Protein AF-A0A5J4KND4-F1 (afdb_monomer_lite)

Foldseek 3Di:
DDDDPDPPDDLPPPDDPLCVPVPDDPVRVVVLVVQLVVLVVVVADWDQADPLCNVLVPDSLLVSLLSQLLSVLVVVQWDADPVRDTDRDPDQDPLVNLQVLLCCLQVVPDPVVPVSRDNSSSNSNNRNNLRNNCVPPVPSSVVSSVSNCVSCNVVPPPPPPDPPPPPPPPDPPPDDDD

Radius of gyration: 23.09 Å; chains: 1; bounding box: 71×52×77 Å

Sequence (178 aa):
MSGHEIEPFYLYDDAPPLWYEMGLTPDVKESFLIGMHVIKAQKLSYMTLPKNITHIADDPLYQVGLLAGRLCYRDYLHSLDAHHNILRSPEPLPLQEVLDVVDVFIRIPDRYLAVLIPLTFRIGAVVGFLSGLKVSQSREAYAGLAVMAGLVTPLLVPFVDRQEHSAVPAGRLQVGRK

Organism: NCBI:txid2607529

pLDDT: mean 75.49, std 20.41, range [33.12, 97.69]

Secondary structure (DSSP, 8-state):
----------SSTT---GGGGS---HHHHHHHHHHHHHHHHTT---PPPPGGGGGGGGSHHHHHHHHHHHHHHHHHTEEE-TT--EEE--PPPPHHHHHHHHHHHHH-S-HHHHHHS-HHHHHHHHHHHHHHHTTT-HHHHHHHHHHHHHHHHHHHS---SSSSS-------------

Structure (mmCIF, N/CA/C/O backbone):
data_AF-A0A5J4KND4-F1
#
_entry.id   AF-A0A5J4KND4-F1
#
loop_
_atom_site.group_PDB
_atom_site.id
_atom_site.type_symbol
_atom_site.label_atom_id
_atom_site.label_alt_id
_atom_site.label_comp_id
_atom_site.label_asym_id
_atom_site.label_entity_id
_atom_site.label_seq_id
_atom_site.pdbx_PDB_ins_code
_atom_site.Cartn_x
_atom_site.Cartn_y
_atom_site.Cartn_z
_atom_site.occupancy
_atom_site.B_iso_or_equiv
_atom_site.auth_seq_id
_atom_site.auth_comp_id
_atom_site.auth_asym_id
_atom_site.auth_atom_id
_atom_site.pdbx_PDB_model_num
ATOM 1 N N . MET A 1 1 ? 16.694 -32.847 -12.953 1.00 36.25 1 MET A N 1
ATOM 2 C CA . MET A 1 1 ? 15.548 -31.940 -12.751 1.00 36.25 1 MET A CA 1
ATOM 3 C C . MET A 1 1 ? 15.030 -32.218 -11.353 1.00 36.25 1 MET A C 1
ATOM 5 O O . MET A 1 1 ? 14.356 -33.219 -11.161 1.00 36.25 1 MET A O 1
ATOM 9 N N . SER A 1 2 ? 15.494 -31.463 -10.357 1.00 34.66 2 SER A N 1
ATOM 10 C CA . SER A 1 2 ? 15.068 -31.636 -8.967 1.00 34.66 2 SER A CA 1
ATOM 11 C C . SER A 1 2 ? 13.726 -30.936 -8.786 1.00 34.66 2 SER A C 1
ATOM 13 O O . SER A 1 2 ? 13.643 -29.719 -8.940 1.00 34.66 2 SER A O 1
ATOM 15 N N . GLY A 1 3 ? 12.683 -31.721 -8.517 1.00 35.75 3 GLY A N 1
ATOM 16 C CA . GLY A 1 3 ? 11.388 -31.210 -8.093 1.00 35.75 3 GLY A CA 1
ATOM 17 C C . GLY A 1 3 ? 11.547 -30.552 -6.732 1.00 35.75 3 GLY A C 1
ATOM 18 O O . GLY A 1 3 ? 11.748 -31.235 -5.733 1.00 35.75 3 GLY A O 1
ATOM 19 N N . HIS A 1 4 ? 11.517 -29.225 -6.710 1.00 34.03 4 HIS A N 1
ATOM 20 C CA . HIS A 1 4 ? 11.227 -28.500 -5.488 1.00 34.03 4 HIS A CA 1
ATOM 21 C C . HIS A 1 4 ? 9.712 -28.546 -5.317 1.00 34.03 4 HIS A C 1
ATOM 23 O O . HIS A 1 4 ? 8.991 -27.826 -6.002 1.00 34.03 4 HIS A O 1
ATOM 29 N N . GLU A 1 5 ? 9.240 -29.443 -4.454 1.00 33.12 5 GLU A N 1
ATOM 30 C CA . GLU A 1 5 ? 7.907 -29.318 -3.874 1.00 33.12 5 GLU A CA 1
ATOM 31 C C . GLU A 1 5 ? 7.861 -27.980 -3.136 1.00 33.12 5 GLU A C 1
ATOM 33 O O . GLU A 1 5 ? 8.579 -27.754 -2.160 1.00 33.12 5 GLU A O 1
ATOM 38 N N . ILE A 1 6 ? 7.076 -27.053 -3.674 1.00 38.34 6 ILE A N 1
ATOM 39 C CA . ILE A 1 6 ? 6.748 -25.801 -3.009 1.00 38.34 6 ILE A CA 1
ATOM 40 C C . ILE A 1 6 ? 5.687 -26.166 -1.976 1.00 38.34 6 ILE A C 1
ATOM 42 O O . ILE A 1 6 ? 4.555 -26.490 -2.338 1.00 38.34 6 ILE A O 1
ATOM 46 N N . GLU A 1 7 ? 6.062 -26.176 -0.695 1.00 35.00 7 GLU A N 1
ATOM 47 C CA . GLU A 1 7 ? 5.088 -26.378 0.375 1.00 35.00 7 GLU A CA 1
ATOM 48 C C . GLU A 1 7 ? 3.989 -25.304 0.282 1.00 35.00 7 GLU A C 1
ATOM 50 O O . GLU A 1 7 ? 4.299 -24.118 0.105 1.00 35.00 7 GLU A O 1
ATOM 55 N N . PRO A 1 8 ? 2.702 -25.685 0.386 1.00 38.59 8 PRO A N 1
ATOM 56 C CA . PRO A 1 8 ? 1.607 -24.731 0.356 1.00 38.59 8 PRO A CA 1
ATOM 57 C C . PRO A 1 8 ? 1.758 -23.741 1.513 1.00 38.59 8 PRO A C 1
ATOM 59 O O . PRO A 1 8 ? 1.696 -24.096 2.688 1.00 38.59 8 PRO A O 1
ATOM 62 N N . PHE A 1 9 ? 1.977 -22.476 1.159 1.00 40.53 9 PHE A N 1
ATOM 63 C CA . PHE A 1 9 ? 2.158 -21.400 2.119 1.00 40.53 9 PHE A CA 1
ATOM 64 C C . PHE A 1 9 ? 0.808 -20.998 2.706 1.00 40.53 9 PHE A C 1
ATOM 66 O O . PHE A 1 9 ? 0.056 -20.204 2.134 1.00 40.53 9 PHE A O 1
ATOM 73 N N . TYR A 1 10 ? 0.518 -21.540 3.878 1.00 41.69 10 TYR A N 1
ATOM 74 C CA . TYR A 1 10 ? -0.547 -21.058 4.732 1.00 41.69 10 TYR A CA 1
ATOM 75 C C . TYR A 1 10 ? -0.030 -19.821 5.485 1.00 41.69 10 TYR A C 1
ATOM 77 O O . TYR A 1 10 ? 0.815 -19.906 6.368 1.00 41.69 10 TYR A O 1
ATOM 85 N N . LEU A 1 11 ? -0.502 -18.626 5.103 1.00 45.06 11 LEU A N 1
ATOM 86 C CA . LEU A 1 11 ? -0.222 -17.374 5.838 1.00 45.06 11 LEU A CA 1
ATOM 87 C C . LEU A 1 11 ? -0.822 -17.374 7.256 1.00 45.06 11 LEU A C 1
ATOM 89 O O . LEU A 1 11 ? -0.449 -16.538 8.076 1.00 45.06 11 LEU A O 1
ATOM 93 N N . TYR A 1 12 ? -1.717 -18.326 7.514 1.00 45.25 12 TYR A N 1
ATOM 94 C CA . TYR A 1 12 ? -2.313 -18.692 8.789 1.00 45.25 12 TYR A CA 1
ATOM 95 C C . TYR A 1 12 ? -2.338 -20.210 8.853 1.00 45.25 12 TYR A C 1
ATOM 97 O O . TYR A 1 12 ? -2.893 -20.795 7.931 1.00 45.25 12 TYR A O 1
ATOM 105 N N . ASP A 1 13 ? -1.841 -20.825 9.923 1.00 43.97 13 ASP A N 1
ATOM 106 C CA . ASP A 1 13 ? -1.766 -22.289 10.060 1.00 43.97 13 ASP A CA 1
ATOM 107 C C . ASP A 1 13 ? -3.099 -23.055 9.891 1.00 43.97 13 ASP A C 1
ATOM 109 O O . ASP A 1 13 ? -3.054 -24.270 9.860 1.00 43.97 13 ASP A O 1
ATOM 113 N N . ASP A 1 14 ? -4.260 -22.412 9.692 1.00 43.16 14 ASP A N 1
ATOM 114 C CA . ASP A 1 14 ? -5.534 -23.112 9.439 1.00 43.16 14 ASP A CA 1
ATOM 115 C C . ASP A 1 14 ? -6.533 -22.378 8.507 1.00 43.16 14 ASP A C 1
ATOM 117 O O . ASP A 1 14 ? -7.722 -22.705 8.490 1.00 43.16 14 ASP A O 1
ATOM 121 N N . ALA A 1 15 ? -6.114 -21.392 7.698 1.00 39.53 15 ALA A N 1
ATOM 122 C CA . ALA A 1 15 ? -7.031 -20.790 6.717 1.00 39.53 15 ALA A CA 1
ATOM 123 C C . ALA A 1 15 ? -6.324 -20.257 5.461 1.00 39.53 15 ALA A C 1
ATOM 125 O O . ALA A 1 15 ? -5.355 -19.496 5.580 1.00 39.53 15 ALA A O 1
ATOM 126 N N . PRO A 1 16 ? -6.816 -20.574 4.243 1.00 46.59 16 PRO A N 1
ATOM 127 C CA . PRO A 1 16 ? -6.386 -19.847 3.061 1.00 46.59 16 PRO A CA 1
ATOM 128 C C . PRO A 1 16 ? -6.753 -18.369 3.264 1.00 46.59 16 PRO A C 1
ATOM 130 O O . PRO A 1 16 ? -7.854 -18.059 3.725 1.00 46.59 16 PRO A O 1
ATOM 133 N N . PRO A 1 17 ? -5.843 -17.431 2.974 1.00 52.62 17 PRO A N 1
ATOM 134 C CA . PRO A 1 17 ? -6.146 -16.023 3.161 1.00 52.62 17 PRO A CA 1
ATOM 135 C C . PRO A 1 17 ? -7.334 -15.621 2.272 1.00 52.62 17 PRO A C 1
ATOM 137 O O . PRO A 1 17 ? -7.453 -16.115 1.159 1.00 52.62 17 PRO A O 1
ATOM 140 N N . LEU A 1 18 ? -8.199 -14.711 2.733 1.00 48.91 18 LEU A N 1
ATOM 141 C CA . LEU A 1 18 ? -9.453 -14.310 2.057 1.00 48.91 18 LEU A CA 1
ATOM 142 C C . LEU A 1 18 ? -9.298 -13.934 0.565 1.00 48.91 18 LEU A C 1
ATOM 144 O O . LEU A 1 18 ? -10.223 -14.105 -0.223 1.00 48.91 18 LEU A O 1
ATOM 148 N N . TRP A 1 19 ? -8.115 -13.481 0.137 1.00 50.72 19 TRP A N 1
ATOM 149 C CA . TRP A 1 19 ? -7.813 -13.191 -1.272 1.00 50.72 19 TRP A CA 1
ATOM 150 C C . TRP A 1 19 ? -7.657 -14.445 -2.156 1.00 50.72 19 TRP A C 1
ATOM 152 O O . TRP A 1 19 ? -7.684 -14.355 -3.383 1.00 50.72 19 TRP A O 1
ATOM 162 N N . TYR A 1 20 ? -7.543 -15.634 -1.561 1.00 48.16 20 TYR A N 1
ATOM 163 C CA . TYR A 1 20 ? -7.513 -16.923 -2.253 1.00 48.16 20 TYR A CA 1
ATOM 164 C C . TYR A 1 20 ? -8.842 -17.226 -2.972 1.00 48.16 20 TYR A C 1
ATOM 166 O O . TYR A 1 20 ? -8.851 -17.966 -3.959 1.00 48.16 20 TYR A O 1
ATOM 174 N N . GLU A 1 21 ? -9.949 -16.615 -2.543 1.00 53.78 21 GLU A N 1
ATOM 175 C CA . GLU A 1 21 ? -11.272 -16.757 -3.168 1.00 53.78 21 GLU A CA 1
ATOM 176 C C . GLU A 1 21 ? -11.546 -15.743 -4.294 1.00 53.78 21 GLU A C 1
ATOM 178 O O . GLU A 1 21 ? -12.589 -15.807 -4.937 1.00 53.78 21 GLU A O 1
ATOM 183 N N . MET A 1 22 ? -10.603 -14.850 -4.622 1.00 54.66 22 MET A N 1
ATOM 184 C CA . MET A 1 22 ? -10.779 -13.807 -5.653 1.00 54.66 22 MET A CA 1
ATOM 185 C C . MET A 1 22 ? -10.793 -14.323 -7.111 1.00 54.66 22 MET A C 1
ATOM 187 O O . MET A 1 22 ? -10.540 -13.562 -8.041 1.00 54.66 22 MET A O 1
ATOM 191 N N . GLY A 1 23 ? -11.049 -15.614 -7.342 1.00 56.28 23 GLY A N 1
ATOM 192 C CA . GLY A 1 23 ? -11.121 -16.190 -8.692 1.00 56.28 23 GLY A CA 1
ATOM 193 C C . GLY A 1 23 ? -9.799 -16.179 -9.473 1.00 56.28 23 GLY A C 1
ATOM 194 O O . GLY A 1 23 ? -9.809 -16.369 -10.686 1.00 56.28 23 GLY A O 1
ATOM 195 N N . LEU A 1 24 ? -8.662 -15.959 -8.803 1.00 64.81 24 LEU A N 1
ATOM 196 C CA . LEU A 1 24 ? -7.342 -16.002 -9.433 1.00 64.81 24 LEU A CA 1
ATOM 197 C C . LEU A 1 24 ? -7.023 -17.422 -9.916 1.00 64.81 24 LEU A C 1
ATOM 199 O O . LEU A 1 24 ? -7.310 -18.403 -9.220 1.00 64.81 24 LEU A O 1
ATOM 203 N N . THR A 1 25 ? -6.384 -17.531 -11.081 1.00 73.81 25 THR A N 1
ATOM 204 C CA . THR A 1 25 ? -5.870 -18.818 -11.561 1.00 73.81 25 THR A CA 1
ATOM 205 C C . THR A 1 25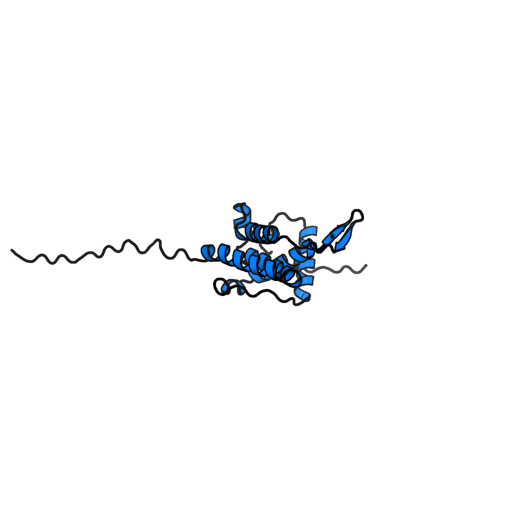 ? -4.782 -19.339 -10.608 1.00 73.81 25 THR A C 1
ATOM 207 O O . THR A 1 25 ? -4.116 -18.533 -9.947 1.00 73.81 25 THR A O 1
ATOM 210 N N . PRO A 1 26 ? -4.582 -20.667 -10.504 1.00 74.12 26 PRO A N 1
ATOM 211 C CA . PRO A 1 26 ? -3.538 -21.247 -9.654 1.00 74.12 26 PRO A CA 1
ATOM 212 C C . PRO A 1 26 ? -2.153 -20.624 -9.881 1.00 74.12 26 PRO A C 1
ATOM 214 O O . PRO A 1 26 ? -1.505 -20.226 -8.917 1.00 74.12 26 PRO A O 1
ATOM 217 N N . ASP A 1 27 ? -1.767 -20.415 -11.140 1.00 70.44 27 ASP A N 1
ATOM 218 C CA . ASP A 1 27 ? -0.462 -19.849 -11.508 1.00 70.44 27 ASP A CA 1
ATOM 219 C C . ASP A 1 27 ? -0.277 -18.404 -11.010 1.00 70.44 27 ASP A C 1
ATOM 221 O O . ASP A 1 27 ? 0.809 -18.005 -10.578 1.00 70.44 27 ASP A O 1
ATOM 225 N N . VAL A 1 28 ? -1.351 -17.603 -11.032 1.00 69.75 28 VAL A N 1
ATOM 226 C CA . VAL A 1 28 ? -1.326 -16.222 -10.525 1.00 69.75 28 VAL A CA 1
ATOM 227 C C . VAL A 1 28 ? -1.228 -16.216 -9.001 1.00 69.75 28 VAL A C 1
ATOM 229 O O . VAL A 1 28 ? -0.491 -15.406 -8.438 1.00 69.75 28 VAL A O 1
ATOM 232 N N . LYS A 1 29 ? -1.912 -17.146 -8.322 1.00 71.19 29 LYS A N 1
ATOM 233 C CA . LYS A 1 29 ? -1.804 -17.309 -6.863 1.00 71.19 29 LYS A CA 1
ATOM 234 C C . LYS A 1 29 ? -0.387 -17.698 -6.452 1.00 71.19 29 LYS A C 1
ATOM 236 O O . LYS A 1 29 ? 0.156 -17.113 -5.517 1.00 71.19 29 LYS A O 1
ATOM 241 N N . GLU A 1 30 ? 0.210 -18.654 -7.154 1.00 73.75 30 GLU A N 1
ATOM 242 C CA . GLU A 1 30 ? 1.570 -19.121 -6.887 1.00 73.75 30 GLU A CA 1
ATOM 243 C C . GLU A 1 30 ? 2.597 -18.003 -7.110 1.00 73.75 30 GLU A C 1
ATOM 245 O O . GLU A 1 30 ? 3.396 -17.707 -6.220 1.00 73.75 30 GLU A O 1
ATOM 250 N N . SER A 1 31 ? 2.512 -17.300 -8.242 1.00 72.75 31 SER A N 1
ATOM 251 C CA . SER A 1 31 ? 3.399 -16.170 -8.552 1.00 72.75 31 SER A CA 1
ATOM 252 C C . SER A 1 31 ? 3.301 -15.056 -7.507 1.00 72.75 31 SER A C 1
ATOM 254 O O . SER A 1 31 ? 4.320 -14.518 -7.062 1.00 72.75 31 SER A O 1
ATOM 256 N N . PHE A 1 32 ? 2.081 -14.743 -7.061 1.00 76.06 32 PHE A N 1
ATOM 257 C CA . PHE A 1 32 ? 1.844 -13.762 -6.006 1.00 76.06 32 PHE A CA 1
ATOM 258 C C . PHE A 1 32 ? 2.474 -14.196 -4.674 1.00 76.06 32 PHE A C 1
ATOM 260 O O . PHE A 1 32 ? 3.189 -13.414 -4.046 1.00 76.06 32 PHE A O 1
ATOM 267 N N . LEU A 1 33 ? 2.286 -15.454 -4.262 1.00 79.50 33 LEU A N 1
ATOM 268 C CA . LEU A 1 33 ? 2.888 -16.010 -3.044 1.00 79.50 33 LEU A CA 1
ATOM 269 C C . LEU A 1 33 ? 4.421 -15.971 -3.073 1.00 79.50 33 LEU A C 1
ATOM 271 O O . LEU A 1 33 ? 5.047 -15.554 -2.093 1.00 79.50 33 LEU A O 1
ATOM 275 N N . ILE A 1 34 ? 5.026 -16.341 -4.203 1.00 81.31 34 ILE A N 1
ATOM 276 C CA . ILE A 1 34 ? 6.479 -16.268 -4.400 1.00 81.31 34 ILE A CA 1
ATOM 277 C C . ILE A 1 34 ? 6.956 -14.816 -4.275 1.00 81.31 34 ILE A C 1
ATOM 279 O O . ILE A 1 34 ? 7.905 -14.532 -3.536 1.00 81.31 34 ILE A O 1
ATOM 283 N N . GLY A 1 35 ? 6.278 -13.875 -4.940 1.00 80.69 35 GLY A N 1
ATOM 284 C CA . GLY A 1 35 ? 6.596 -12.448 -4.861 1.00 80.69 35 GLY A CA 1
ATOM 285 C C . GLY A 1 35 ? 6.555 -11.921 -3.425 1.00 80.69 35 GLY A C 1
ATOM 286 O O . GLY A 1 35 ? 7.498 -11.271 -2.962 1.00 80.69 35 GLY A O 1
ATOM 287 N N . MET A 1 36 ? 5.508 -12.277 -2.683 1.00 83.75 36 MET A N 1
ATOM 288 C CA . MET A 1 36 ? 5.331 -11.925 -1.272 1.00 83.75 36 MET A CA 1
ATOM 289 C C . MET A 1 36 ? 6.449 -12.484 -0.387 1.00 83.75 36 MET A C 1
ATOM 291 O O . MET A 1 36 ? 6.956 -11.775 0.488 1.00 83.75 36 MET A O 1
ATOM 295 N N . HIS A 1 37 ? 6.881 -13.724 -0.636 1.00 82.31 37 HIS A N 1
ATOM 296 C CA . HIS A 1 37 ? 7.994 -14.343 0.083 1.00 82.31 37 HIS A CA 1
ATOM 297 C C . HIS A 1 37 ? 9.309 -13.590 -0.154 1.00 82.31 37 HIS A C 1
ATOM 299 O O . HIS A 1 37 ? 10.035 -13.285 0.795 1.00 82.31 37 HIS A O 1
ATOM 305 N N . VAL A 1 38 ? 9.583 -13.214 -1.406 1.00 82.81 38 VAL A N 1
ATOM 306 C CA . VAL A 1 38 ? 10.768 -12.424 -1.765 1.00 82.81 38 VAL A CA 1
ATOM 307 C C . VAL A 1 38 ? 10.757 -11.066 -1.059 1.00 82.81 38 VAL A C 1
ATOM 309 O O . VAL A 1 38 ? 11.772 -10.675 -0.483 1.00 82.81 38 VAL A O 1
ATOM 312 N N . ILE A 1 39 ? 9.624 -10.357 -1.047 1.00 85.44 39 ILE A N 1
ATOM 313 C CA . ILE A 1 39 ? 9.504 -9.073 -0.337 1.00 85.44 39 ILE A CA 1
ATOM 314 C C . ILE A 1 39 ? 9.711 -9.252 1.172 1.00 85.44 39 ILE A C 1
ATOM 316 O O . ILE A 1 39 ? 10.455 -8.484 1.788 1.00 85.44 39 ILE A O 1
ATOM 320 N N . LYS A 1 40 ? 9.104 -10.282 1.771 1.00 86.56 40 LYS A N 1
ATOM 321 C CA . LYS A 1 40 ? 9.254 -10.583 3.202 1.00 86.56 40 LYS A CA 1
ATOM 322 C C . LYS A 1 40 ? 10.717 -10.858 3.569 1.00 86.56 40 LYS A C 1
ATOM 324 O O . LYS A 1 40 ? 11.207 -10.331 4.568 1.00 86.56 40 LYS A O 1
ATOM 329 N N . ALA A 1 41 ? 11.433 -11.620 2.742 1.00 85.38 41 ALA A N 1
ATOM 330 C CA . ALA A 1 41 ? 12.842 -11.950 2.955 1.00 85.38 41 ALA A CA 1
ATOM 331 C C . ALA A 1 41 ? 13.773 -10.722 2.911 1.00 85.38 41 ALA A C 1
ATOM 333 O O . ALA A 1 41 ? 14.811 -10.714 3.572 1.00 85.38 41 ALA A O 1
ATOM 334 N N . GLN A 1 42 ? 13.392 -9.661 2.190 1.00 86.88 42 GLN A N 1
ATOM 335 C CA . GLN A 1 42 ? 14.188 -8.434 2.063 1.00 86.88 42 GLN A CA 1
ATOM 336 C C . GLN A 1 42 ? 14.180 -7.536 3.313 1.00 86.88 42 GLN A C 1
ATOM 338 O O . GLN A 1 42 ? 14.951 -6.580 3.358 1.00 86.88 42 GLN A O 1
ATOM 343 N N . LYS A 1 43 ? 13.340 -7.817 4.325 1.00 84.81 43 LYS A N 1
ATOM 344 C CA . LYS A 1 43 ? 13.266 -7.053 5.594 1.00 84.81 43 LYS A CA 1
ATOM 345 C C . LYS A 1 43 ? 13.161 -5.533 5.385 1.00 84.81 43 LYS A C 1
ATOM 347 O O . LYS A 1 43 ? 13.873 -4.744 6.005 1.00 84.81 43 LYS A O 1
ATOM 352 N N . LEU A 1 44 ? 12.284 -5.129 4.471 1.00 88.25 44 LEU A N 1
ATOM 353 C CA . LEU A 1 44 ? 12.104 -3.731 4.084 1.00 88.25 44 LEU A CA 1
ATOM 354 C C . LEU A 1 44 ? 11.457 -2.909 5.207 1.00 88.25 44 LEU A C 1
ATOM 356 O O . LEU A 1 44 ? 10.679 -3.427 6.006 1.00 88.25 44 LEU A O 1
ATOM 360 N N . SER A 1 45 ? 11.757 -1.609 5.238 1.00 91.88 45 SER A N 1
ATOM 361 C CA . SER A 1 45 ? 11.100 -0.660 6.134 1.00 91.88 45 SER A CA 1
ATOM 362 C C . SER A 1 45 ? 9.803 -0.117 5.530 1.00 91.88 45 SER A C 1
ATOM 364 O O . SER A 1 45 ? 9.693 0.096 4.317 1.00 91.88 45 SER A O 1
ATOM 366 N N . TYR A 1 46 ? 8.835 0.141 6.408 1.00 95.56 46 TYR A N 1
ATOM 367 C CA . TYR A 1 46 ? 7.525 0.683 6.062 1.00 95.56 46 TYR A CA 1
ATOM 368 C C . TYR A 1 46 ? 7.306 2.041 6.727 1.00 95.56 46 TYR A C 1
ATOM 370 O O . TYR A 1 46 ? 7.895 2.354 7.765 1.00 95.56 46 TYR A O 1
ATOM 378 N N . MET A 1 47 ? 6.471 2.870 6.109 1.00 96.38 47 MET A N 1
ATOM 379 C CA . MET A 1 47 ? 6.029 4.130 6.691 1.00 96.38 47 MET A CA 1
ATOM 380 C C . MET A 1 47 ? 5.221 3.863 7.960 1.00 96.38 47 MET A C 1
ATOM 382 O O . MET A 1 47 ? 4.405 2.947 8.021 1.00 96.38 47 MET A O 1
ATOM 386 N N . THR A 1 48 ? 5.439 4.692 8.975 1.00 94.81 48 THR A N 1
ATOM 387 C CA . THR A 1 48 ? 4.660 4.648 10.209 1.00 94.81 48 THR A CA 1
ATOM 388 C C . THR A 1 48 ? 3.248 5.158 9.949 1.00 94.81 48 THR A C 1
ATOM 390 O O . THR A 1 48 ? 3.069 6.214 9.338 1.00 94.81 48 THR A O 1
ATOM 393 N N . LEU A 1 49 ? 2.253 4.428 10.448 1.00 94.69 49 LEU A N 1
ATOM 394 C CA . LEU A 1 49 ? 0.866 4.872 10.427 1.00 94.69 49 LEU A CA 1
ATOM 395 C C . LEU A 1 49 ? 0.675 6.149 11.264 1.00 94.69 49 LEU A C 1
ATOM 397 O O . LEU A 1 49 ? 1.246 6.257 12.354 1.00 94.69 49 LEU A O 1
ATOM 401 N N . PRO A 1 50 ? -0.169 7.089 10.812 1.00 93.50 50 PRO A N 1
ATOM 402 C CA . PRO A 1 50 ? -0.632 8.202 11.634 1.00 93.50 50 PRO A CA 1
ATOM 403 C C . PRO A 1 50 ? -1.293 7.733 12.939 1.00 93.50 50 PRO A C 1
ATOM 405 O O . PRO A 1 50 ? -1.982 6.714 12.966 1.00 93.50 50 PRO A O 1
ATOM 408 N N . LYS A 1 51 ? -1.095 8.494 14.026 1.00 90.88 51 LYS A N 1
ATOM 409 C CA . LYS A 1 51 ? -1.462 8.104 15.407 1.00 90.88 51 LYS A CA 1
ATOM 410 C C . LYS A 1 51 ? -2.921 7.669 15.570 1.00 90.88 51 LYS A C 1
ATOM 412 O O . LYS A 1 51 ? -3.215 6.757 16.332 1.00 90.88 51 LYS A O 1
ATOM 417 N N . ASN A 1 52 ? -3.826 8.321 14.851 1.00 88.69 52 ASN A N 1
ATOM 418 C CA . ASN A 1 52 ? -5.264 8.055 14.840 1.00 88.69 52 ASN A CA 1
ATOM 419 C C . ASN A 1 52 ? -5.637 6.674 14.275 1.00 88.69 52 ASN A C 1
ATOM 421 O O . ASN A 1 52 ? -6.739 6.203 14.534 1.00 88.69 52 ASN A O 1
ATOM 425 N N . ILE A 1 53 ? -4.737 6.022 13.534 1.00 91.31 53 ILE A N 1
ATOM 426 C CA . ILE A 1 53 ? -4.974 4.711 12.914 1.00 91.31 53 ILE A CA 1
ATOM 427 C C . ILE A 1 53 ? -3.878 3.682 13.244 1.00 91.31 53 ILE A C 1
ATOM 429 O O . ILE A 1 53 ? -3.884 2.583 12.704 1.00 91.31 53 ILE A O 1
ATOM 433 N N . THR A 1 54 ? -2.936 4.004 14.141 1.00 93.19 54 THR A N 1
ATOM 434 C CA . THR A 1 54 ? -1.784 3.140 14.471 1.00 93.19 54 THR A CA 1
ATOM 435 C C . THR A 1 54 ? -2.180 1.766 15.014 1.00 93.19 54 THR A C 1
ATOM 437 O O . THR A 1 54 ? -1.478 0.803 14.736 1.00 93.19 54 THR A O 1
ATOM 440 N N . HIS A 1 55 ? -3.304 1.653 15.726 1.00 90.06 55 HIS A N 1
ATOM 441 C CA . HIS A 1 55 ? -3.789 0.386 16.294 1.00 90.06 55 HIS A CA 1
ATOM 442 C C . HIS A 1 55 ? -4.079 -0.694 15.235 1.00 90.06 55 HIS A C 1
ATOM 444 O O . HIS A 1 55 ? -4.129 -1.875 15.552 1.00 90.06 55 HIS A O 1
ATOM 450 N N . ILE A 1 56 ? -4.240 -0.312 13.964 1.00 91.50 56 ILE A N 1
ATOM 451 C CA . ILE A 1 56 ? -4.423 -1.255 12.850 1.00 91.50 56 ILE A CA 1
ATOM 452 C C . ILE A 1 56 ? -3.151 -2.067 12.584 1.00 91.50 56 ILE A C 1
ATOM 454 O O . ILE A 1 56 ? -3.231 -3.162 12.035 1.00 91.50 56 ILE A O 1
ATOM 458 N N . ALA A 1 57 ? -1.979 -1.556 12.980 1.00 91.06 57 ALA A N 1
ATOM 459 C CA . ALA A 1 57 ? -0.703 -2.226 12.743 1.00 91.06 57 ALA A CA 1
ATOM 460 C C . ALA A 1 57 ? -0.589 -3.599 13.428 1.00 91.06 57 ALA A C 1
ATOM 462 O O . ALA A 1 57 ? 0.213 -4.426 12.984 1.00 91.06 57 ALA A O 1
ATOM 463 N N . ASP A 1 58 ? -1.391 -3.830 14.470 1.00 89.56 58 ASP A N 1
ATOM 464 C CA . ASP A 1 58 ? -1.412 -5.067 15.250 1.00 89.56 58 ASP A CA 1
ATOM 465 C C . ASP A 1 58 ? -2.219 -6.187 14.562 1.00 89.56 58 ASP A C 1
ATOM 467 O O . ASP A 1 58 ? -2.088 -7.356 14.926 1.00 89.56 58 ASP A O 1
ATOM 471 N N . ASP A 1 59 ? -3.030 -5.861 13.547 1.00 88.75 59 ASP A N 1
ATOM 472 C CA . ASP A 1 59 ? -3.796 -6.845 12.780 1.00 88.75 59 ASP A CA 1
ATOM 473 C C . ASP A 1 59 ? -2.865 -7.629 11.826 1.00 88.75 59 ASP A C 1
ATOM 475 O O . ASP A 1 59 ? -2.170 -7.026 10.997 1.00 88.75 59 ASP A O 1
ATOM 479 N N . PRO A 1 60 ? -2.844 -8.975 11.856 1.00 88.31 60 PRO A N 1
ATOM 480 C CA . PRO A 1 60 ? -2.020 -9.745 10.930 1.00 88.31 60 PRO A CA 1
ATOM 481 C C . PRO A 1 60 ? -2.386 -9.517 9.451 1.00 88.31 60 PRO A C 1
ATOM 483 O O . PRO A 1 60 ? -1.500 -9.554 8.594 1.00 88.31 60 PRO A O 1
ATOM 486 N N . LEU A 1 61 ? -3.644 -9.189 9.128 1.00 89.38 61 LEU A N 1
ATOM 487 C CA . LEU A 1 61 ? -4.056 -8.840 7.764 1.00 89.38 61 LEU A CA 1
ATOM 488 C C . LEU A 1 61 ? -3.405 -7.546 7.272 1.00 89.38 61 LEU A C 1
ATOM 490 O O . LEU A 1 61 ? -3.106 -7.434 6.081 1.00 89.38 61 LEU A O 1
ATOM 494 N N . TYR A 1 62 ? -3.128 -6.596 8.168 1.00 92.69 62 TYR A N 1
ATOM 495 C CA .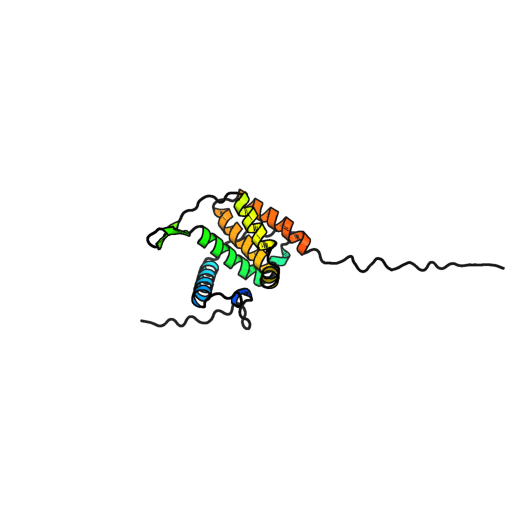 TYR A 1 62 ? -2.353 -5.405 7.824 1.00 92.69 62 TYR A CA 1
ATOM 496 C C . TYR A 1 62 ? -0.928 -5.785 7.402 1.00 92.69 62 TYR A C 1
ATOM 498 O O . TYR A 1 62 ? -0.432 -5.274 6.397 1.00 92.69 62 TYR A O 1
ATOM 506 N N . GLN A 1 63 ? -0.294 -6.740 8.092 1.00 91.31 63 GLN A N 1
ATOM 507 C CA . GLN A 1 63 ? 1.050 -7.221 7.744 1.00 91.31 63 GLN A CA 1
ATOM 508 C C . GLN A 1 63 ? 1.081 -7.908 6.373 1.00 91.31 63 GLN A C 1
ATOM 510 O O . GLN A 1 63 ? 2.008 -7.688 5.591 1.00 91.31 63 GLN A O 1
ATOM 515 N N . VAL A 1 64 ? 0.050 -8.693 6.039 1.00 89.31 64 VAL A N 1
ATOM 516 C CA . VAL A 1 64 ? -0.090 -9.256 4.684 1.00 89.31 64 VAL A CA 1
ATOM 517 C C . VAL A 1 64 ? -0.296 -8.139 3.662 1.00 89.31 64 VAL A C 1
ATOM 519 O O . VAL A 1 64 ? 0.363 -8.126 2.624 1.00 89.31 64 VAL A O 1
ATOM 522 N N . GLY A 1 65 ? -1.146 -7.161 3.974 1.00 92.50 65 GLY A N 1
ATOM 523 C CA . GLY A 1 65 ? -1.356 -5.986 3.135 1.00 92.50 65 GLY A CA 1
ATOM 524 C C . GLY A 1 65 ? -0.050 -5.248 2.826 1.00 92.50 65 GLY A C 1
ATOM 525 O O . GLY A 1 65 ? 0.211 -4.956 1.664 1.00 92.50 65 GLY A O 1
ATOM 526 N N . LEU A 1 66 ? 0.810 -5.002 3.822 1.00 94.69 66 LEU A N 1
ATOM 527 C CA . LEU A 1 66 ? 2.098 -4.315 3.630 1.00 94.69 66 LEU A CA 1
ATOM 528 C C . LEU A 1 66 ? 2.958 -4.964 2.543 1.00 94.69 66 LEU A C 1
ATOM 530 O O . LEU A 1 66 ? 3.503 -4.279 1.673 1.00 94.69 66 LEU A O 1
ATOM 534 N N . LEU A 1 67 ? 3.064 -6.291 2.591 1.00 92.56 67 LEU A N 1
ATOM 535 C CA . LEU A 1 67 ? 3.813 -7.066 1.611 1.00 92.56 67 LEU A CA 1
ATOM 536 C C . LEU A 1 67 ? 3.160 -6.960 0.224 1.00 92.56 67 LEU A C 1
ATOM 538 O O . LEU A 1 67 ? 3.861 -6.704 -0.756 1.00 92.56 67 LEU A O 1
ATOM 542 N N . ALA A 1 68 ? 1.829 -7.076 0.156 1.00 90.75 68 ALA A N 1
ATOM 543 C CA . ALA A 1 68 ? 1.072 -7.009 -1.094 1.00 90.75 68 ALA A CA 1
ATOM 544 C C . ALA A 1 68 ? 1.233 -5.646 -1.772 1.00 90.75 68 ALA A C 1
ATOM 546 O O . ALA A 1 68 ? 1.574 -5.565 -2.946 1.00 90.75 68 ALA A O 1
ATOM 547 N N . GLY A 1 69 ? 1.093 -4.564 -1.011 1.00 92.44 69 GLY A N 1
ATOM 548 C CA . GLY A 1 69 ? 1.294 -3.206 -1.503 1.00 92.44 69 GLY A CA 1
ATOM 549 C C . GLY A 1 69 ? 2.693 -2.959 -2.050 1.00 92.44 69 GLY A C 1
ATOM 550 O O . GLY A 1 69 ? 2.873 -2.299 -3.073 1.00 92.44 69 GLY A O 1
ATOM 551 N N . ARG A 1 70 ? 3.703 -3.507 -1.373 1.00 91.69 70 ARG A N 1
ATOM 552 C CA . ARG A 1 70 ? 5.097 -3.394 -1.799 1.00 91.69 70 ARG A CA 1
ATOM 553 C C . ARG A 1 70 ? 5.368 -4.172 -3.084 1.00 91.69 70 ARG A C 1
ATOM 555 O O . ARG A 1 70 ? 6.126 -3.682 -3.921 1.00 91.69 70 ARG A O 1
ATOM 562 N N . LEU A 1 71 ? 4.753 -5.345 -3.232 1.00 88.69 71 LEU A N 1
ATOM 563 C CA . LEU A 1 71 ? 4.776 -6.113 -4.472 1.00 88.69 71 LEU A CA 1
ATOM 564 C C . LEU A 1 71 ? 4.097 -5.328 -5.600 1.00 88.69 71 LEU A C 1
ATOM 566 O O . LEU A 1 71 ? 4.737 -5.099 -6.617 1.00 88.69 71 LEU A O 1
ATOM 570 N N . CYS A 1 72 ? 2.896 -4.786 -5.374 1.00 86.75 72 CYS A N 1
ATOM 571 C CA . CYS A 1 72 ? 2.196 -3.955 -6.359 1.00 86.75 72 CYS A CA 1
ATOM 572 C C . CYS A 1 72 ? 3.017 -2.733 -6.792 1.00 86.75 72 CYS A C 1
ATOM 574 O O . CYS A 1 72 ? 3.064 -2.413 -7.974 1.00 86.75 72 CYS A O 1
ATOM 576 N N . TYR A 1 73 ? 3.694 -2.051 -5.861 1.00 87.94 73 TYR A N 1
ATOM 577 C CA . TYR A 1 73 ? 4.586 -0.943 -6.217 1.00 87.94 73 TYR A CA 1
ATOM 578 C C . TYR A 1 73 ? 5.754 -1.409 -7.085 1.00 87.94 73 TYR A C 1
ATOM 580 O O . TYR A 1 73 ? 6.129 -0.737 -8.041 1.00 87.94 73 TYR A O 1
ATOM 588 N N . ARG A 1 74 ? 6.345 -2.560 -6.757 1.00 85.56 74 ARG A N 1
ATOM 589 C CA . ARG A 1 74 ? 7.424 -3.131 -7.559 1.00 85.56 74 ARG A CA 1
ATOM 590 C C . ARG A 1 74 ? 6.928 -3.481 -8.960 1.00 85.56 74 ARG A C 1
ATOM 592 O O . ARG A 1 74 ? 7.597 -3.104 -9.913 1.00 85.56 74 ARG A O 1
ATOM 599 N N . ASP A 1 75 ? 5.778 -4.133 -9.077 1.00 79.81 75 ASP A N 1
ATOM 600 C CA . ASP A 1 75 ? 5.175 -4.478 -10.366 1.00 79.81 75 ASP A CA 1
ATOM 601 C C . ASP A 1 75 ? 4.849 -3.219 -11.177 1.00 79.81 75 ASP A C 1
ATOM 603 O O . ASP A 1 75 ? 5.126 -3.177 -12.367 1.00 79.81 75 ASP A O 1
ATOM 607 N N . TYR A 1 76 ? 4.393 -2.145 -10.526 1.00 77.62 76 TYR A N 1
ATOM 608 C CA . TYR A 1 76 ? 4.171 -0.849 -11.173 1.00 77.62 76 TYR A CA 1
ATOM 609 C C . TYR A 1 76 ? 5.461 -0.248 -11.771 1.00 77.62 76 TYR A C 1
ATOM 611 O O . TYR A 1 76 ? 5.425 0.399 -12.812 1.00 77.62 76 TYR A O 1
ATOM 619 N N . LEU A 1 77 ? 6.627 -0.476 -11.153 1.00 75.81 77 LEU A N 1
ATOM 620 C CA . LEU A 1 77 ? 7.922 -0.002 -11.671 1.00 75.81 77 LEU A CA 1
ATOM 621 C C . LEU A 1 77 ? 8.465 -0.827 -12.850 1.00 75.81 77 LEU A C 1
ATOM 623 O O . LEU A 1 77 ? 9.505 -0.471 -13.424 1.00 75.81 77 LEU A O 1
ATOM 627 N N . HIS A 1 78 ? 7.821 -1.946 -13.172 1.00 70.81 78 HIS A N 1
ATOM 628 C CA . HIS A 1 78 ? 8.249 -2.875 -14.202 1.00 70.81 78 HIS A CA 1
ATOM 629 C C . HIS A 1 78 ? 7.209 -2.918 -15.324 1.00 70.81 78 HIS A C 1
ATOM 631 O O . HIS A 1 78 ? 6.099 -3.400 -15.148 1.00 70.81 78 HIS A O 1
ATOM 637 N N . SER A 1 79 ? 7.597 -2.454 -16.508 1.00 61.78 79 SER A N 1
ATOM 638 C CA . SER A 1 79 ? 6.850 -2.714 -17.739 1.00 61.78 79 SER A CA 1
ATOM 639 C C . SER A 1 79 ? 7.534 -3.833 -18.522 1.00 61.78 79 SER A C 1
ATOM 641 O O . SER A 1 79 ? 8.712 -4.125 -18.302 1.00 61.78 79 SER A O 1
ATOM 643 N N . LEU A 1 80 ? 6.809 -4.466 -19.437 1.00 62.03 80 LEU A N 1
ATOM 644 C CA . LEU A 1 80 ? 7.389 -5.376 -20.418 1.00 62.03 80 LEU A CA 1
ATOM 645 C C . LEU A 1 80 ? 7.527 -4.634 -21.748 1.00 62.03 80 LEU A C 1
ATOM 647 O O . LEU A 1 80 ? 6.590 -3.965 -22.184 1.00 62.03 80 LEU A O 1
ATOM 651 N N . ASP A 1 81 ? 8.684 -4.739 -22.401 1.00 68.94 81 ASP A N 1
ATOM 652 C CA . ASP A 1 81 ? 8.796 -4.301 -23.795 1.00 68.94 81 ASP A CA 1
ATOM 653 C C . ASP A 1 81 ? 8.060 -5.263 -24.748 1.00 68.94 81 ASP A C 1
ATOM 655 O O . ASP A 1 81 ? 7.552 -6.317 -24.357 1.00 68.94 81 ASP A O 1
ATOM 659 N N . ALA A 1 82 ? 8.042 -4.925 -26.040 1.00 69.00 82 ALA A N 1
ATOM 660 C CA . ALA A 1 82 ? 7.467 -5.768 -27.093 1.00 69.00 82 ALA A CA 1
ATOM 661 C C . ALA A 1 82 ? 8.121 -7.164 -27.212 1.00 69.00 82 ALA A C 1
ATOM 663 O O . ALA A 1 82 ? 7.595 -8.040 -27.900 1.00 69.00 82 ALA A O 1
ATOM 664 N N . HIS A 1 83 ? 9.260 -7.382 -26.556 1.00 73.56 83 HIS A N 1
ATOM 665 C CA . HIS A 1 83 ? 10.009 -8.631 -26.527 1.00 73.56 83 HIS A CA 1
ATOM 666 C C . HIS A 1 83 ? 9.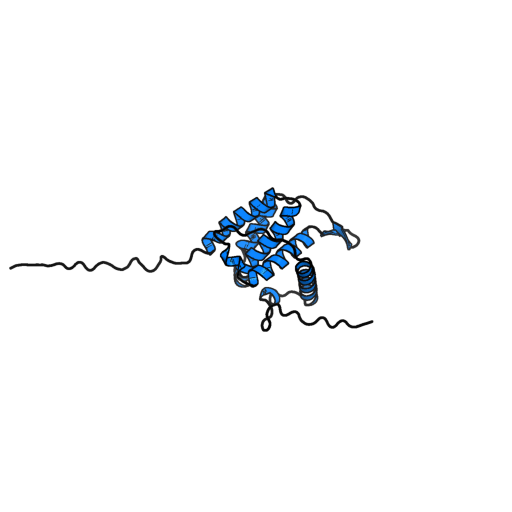902 -9.356 -25.175 1.00 73.56 83 HIS A C 1
ATOM 668 O O . HIS A 1 83 ? 10.589 -10.356 -24.979 1.00 73.56 83 HIS A O 1
ATOM 674 N N . HIS A 1 84 ? 9.016 -8.910 -24.276 1.00 63.25 84 HIS A N 1
ATOM 675 C CA . HIS A 1 84 ? 8.840 -9.435 -22.917 1.00 63.25 84 HIS A CA 1
ATOM 676 C C . HIS A 1 84 ? 10.067 -9.266 -22.005 1.00 63.25 84 HIS A C 1
ATOM 678 O O . HIS A 1 84 ? 10.194 -9.964 -20.997 1.00 63.25 84 HIS A O 1
ATOM 684 N N . ASN A 1 85 ? 10.963 -8.327 -22.308 1.00 68.38 85 ASN A N 1
ATOM 685 C CA . ASN A 1 85 ? 12.020 -7.953 -21.377 1.00 68.38 85 ASN A CA 1
ATOM 686 C C . ASN A 1 85 ? 11.464 -7.002 -20.317 1.00 68.38 85 ASN A C 1
ATOM 688 O O . ASN A 1 85 ? 10.687 -6.097 -20.618 1.00 68.38 85 ASN A O 1
ATOM 692 N N . ILE A 1 86 ? 11.922 -7.174 -19.076 1.00 65.25 86 ILE A N 1
ATOM 693 C CA . ILE A 1 86 ? 11.582 -6.280 -17.969 1.00 65.25 86 ILE A CA 1
ATOM 694 C C . ILE A 1 86 ? 12.255 -4.923 -18.205 1.00 65.25 86 ILE A C 1
ATOM 696 O O . ILE A 1 86 ? 13.463 -4.768 -18.008 1.00 65.25 86 ILE A O 1
ATOM 700 N N . LEU A 1 87 ? 11.462 -3.922 -18.576 1.00 65.19 87 LEU A N 1
ATOM 701 C CA . LEU A 1 87 ? 11.861 -2.524 -18.583 1.00 65.19 87 LEU A CA 1
ATOM 702 C C . LEU A 1 87 ? 11.577 -1.923 -17.212 1.00 65.19 87 LEU A C 1
ATOM 704 O O . LEU A 1 87 ? 10.434 -1.821 -16.767 1.00 65.19 87 LEU A O 1
ATOM 708 N N . ARG A 1 88 ? 12.632 -1.475 -16.536 1.00 65.56 88 ARG A N 1
ATOM 709 C CA . ARG A 1 88 ? 12.476 -0.619 -15.364 1.00 65.56 88 ARG A CA 1
ATOM 710 C C . ARG A 1 88 ? 12.222 0.803 -15.862 1.00 65.56 88 ARG A C 1
ATOM 712 O O . ARG A 1 88 ? 13.179 1.478 -16.232 1.00 65.56 88 ARG A O 1
ATOM 719 N N . SER A 1 89 ? 10.969 1.247 -15.865 1.00 59.91 89 SER A N 1
ATOM 720 C CA . SER A 1 89 ? 10.624 2.639 -16.173 1.00 59.91 89 SER A CA 1
ATOM 721 C C . SER A 1 89 ? 10.028 3.282 -14.924 1.00 59.91 89 SER A C 1
ATOM 723 O O . SER A 1 89 ? 8.828 3.175 -14.691 1.00 59.91 89 SER A O 1
ATOM 725 N N . PRO A 1 90 ? 10.851 3.891 -14.052 1.00 63.34 90 PRO A N 1
ATOM 726 C CA . PRO A 1 90 ? 10.349 4.636 -12.912 1.00 63.34 90 PRO A CA 1
ATOM 727 C C . PRO A 1 90 ? 9.872 6.002 -13.411 1.00 63.34 90 PRO A C 1
ATOM 729 O O . PRO A 1 90 ? 10.508 7.021 -13.136 1.00 63.34 90 PRO A O 1
ATOM 732 N N . GLU A 1 91 ? 8.795 6.035 -14.195 1.00 72.44 91 GLU A N 1
ATOM 733 C CA . GLU A 1 91 ? 8.121 7.306 -14.436 1.00 72.44 91 GLU A CA 1
ATOM 734 C C . GLU A 1 91 ? 7.600 7.822 -13.089 1.00 72.44 91 GLU A C 1
ATOM 736 O O . GLU A 1 91 ? 7.034 7.049 -12.306 1.00 72.44 91 GLU A O 1
ATOM 741 N N 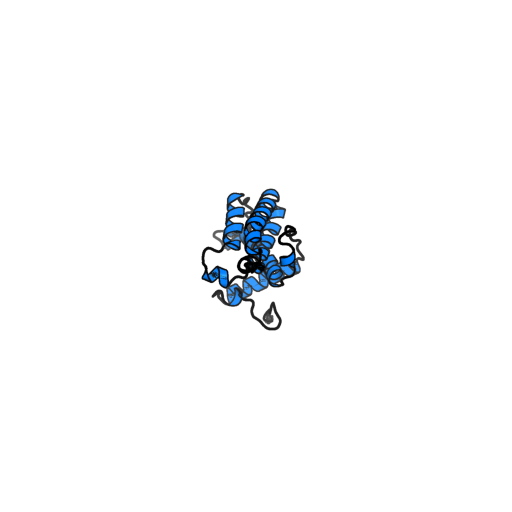. PRO A 1 92 ? 7.856 9.098 -12.746 1.00 83.62 92 PRO A N 1
ATOM 742 C CA . PRO A 1 92 ? 7.269 9.693 -11.560 1.00 83.62 92 PRO A CA 1
ATOM 743 C C . PRO A 1 92 ? 5.750 9.530 -11.604 1.00 83.62 92 PRO A C 1
ATOM 745 O O . PRO A 1 92 ? 5.135 9.822 -12.626 1.00 83.62 92 PRO A O 1
ATOM 748 N N . LEU A 1 93 ? 5.154 9.095 -10.494 1.00 86.44 93 LEU A N 1
ATOM 749 C CA . LEU A 1 93 ? 3.707 8.963 -10.418 1.00 86.44 93 LEU A CA 1
ATOM 750 C C . LEU A 1 93 ? 3.176 10.363 -10.132 1.00 86.44 93 LEU A C 1
ATOM 752 O O . LEU A 1 93 ? 3.539 10.942 -9.100 1.00 86.44 93 LEU A O 1
ATOM 756 N N . PRO A 1 94 ? 2.318 10.928 -10.992 1.00 91.75 94 PRO A N 1
ATOM 757 C CA . PRO A 1 94 ? 1.664 12.186 -10.692 1.00 91.75 94 PRO A CA 1
ATOM 758 C C . PRO A 1 94 ? 0.957 12.097 -9.341 1.00 91.75 94 PRO A C 1
ATOM 760 O O . PRO A 1 94 ? 0.331 11.087 -9.022 1.00 91.75 94 PRO A O 1
ATOM 763 N N . LEU A 1 95 ? 1.001 13.181 -8.561 1.00 94.19 95 LEU A N 1
ATOM 764 C CA . LEU A 1 95 ? 0.345 13.222 -7.252 1.00 94.19 95 LEU A CA 1
ATOM 765 C C . LEU A 1 95 ? -1.113 12.751 -7.335 1.00 94.19 95 LEU A C 1
ATOM 767 O O . LEU A 1 95 ? -1.540 11.976 -6.490 1.00 94.19 95 LEU A O 1
ATOM 771 N N . GLN A 1 96 ? -1.852 13.181 -8.360 1.00 95.12 96 GLN A N 1
ATOM 772 C CA . GLN A 1 96 ? -3.247 12.788 -8.545 1.00 95.12 96 GLN A CA 1
ATOM 773 C C . GLN A 1 96 ? -3.414 11.269 -8.656 1.00 95.12 96 GLN A C 1
ATOM 775 O O . GLN A 1 96 ? -4.274 10.714 -7.988 1.00 95.12 96 GLN A O 1
ATOM 780 N N . GLU A 1 97 ? -2.547 10.590 -9.406 1.00 91.25 97 GLU A N 1
ATOM 781 C CA . GLU A 1 97 ? -2.605 9.136 -9.560 1.00 91.25 97 GLU A CA 1
ATOM 782 C C . GLU A 1 97 ? -2.335 8.418 -8.232 1.00 91.25 97 GLU A C 1
ATOM 784 O O . GLU A 1 97 ? -3.017 7.457 -7.885 1.00 91.25 97 GLU A O 1
ATOM 789 N N . VAL A 1 98 ? -1.399 8.932 -7.427 1.00 93.62 98 VAL A N 1
ATOM 790 C CA . VAL A 1 98 ? -1.153 8.412 -6.072 1.00 93.62 98 VAL A CA 1
ATOM 791 C C . VAL A 1 98 ? -2.402 8.550 -5.201 1.00 93.62 98 VAL A C 1
ATOM 793 O O . VAL A 1 98 ? -2.742 7.626 -4.459 1.00 93.62 98 VAL A O 1
ATOM 796 N N . LEU A 1 99 ? -3.095 9.689 -5.283 1.00 95.31 99 LEU A N 1
ATOM 797 C CA . LEU A 1 99 ? -4.332 9.916 -4.535 1.00 95.31 99 LEU A CA 1
ATOM 798 C C . LEU A 1 99 ? -5.468 9.010 -5.022 1.00 95.31 99 LEU A C 1
ATOM 800 O O . LEU A 1 99 ? -6.203 8.482 -4.189 1.00 95.31 99 LEU A O 1
ATOM 804 N N . ASP A 1 100 ? -5.575 8.777 -6.328 1.00 91.00 100 ASP A N 1
ATOM 805 C CA . ASP A 1 100 ? -6.585 7.895 -6.918 1.00 91.00 100 ASP A CA 1
ATOM 806 C C . ASP A 1 100 ? -6.358 6.431 -6.505 1.00 91.00 100 ASP A C 1
ATOM 808 O O . ASP A 1 100 ? -7.303 5.741 -6.119 1.00 91.00 100 ASP A O 1
ATOM 812 N N . VAL A 1 101 ? -5.101 5.966 -6.486 1.00 89.62 101 VAL A N 1
ATOM 813 C CA . VAL A 1 101 ? -4.742 4.631 -5.971 1.00 89.62 101 VAL A CA 1
ATOM 814 C C . VAL A 1 101 ? -5.143 4.495 -4.504 1.00 89.62 101 VAL A C 1
ATOM 816 O O . VAL A 1 101 ? -5.805 3.525 -4.132 1.00 89.62 101 VAL A O 1
ATOM 819 N N . VAL A 1 102 ? -4.782 5.470 -3.663 1.00 93.88 102 VAL A N 1
ATOM 820 C CA . VAL A 1 102 ? -5.189 5.485 -2.248 1.00 93.88 102 VAL A CA 1
ATOM 821 C C . VAL A 1 102 ? -6.710 5.392 -2.133 1.00 93.88 102 VAL A C 1
ATOM 823 O O . VAL A 1 102 ? -7.229 4.622 -1.322 1.00 93.88 102 VAL A O 1
ATOM 826 N N . ASP A 1 103 ? -7.426 6.147 -2.957 1.00 92.56 103 ASP A N 1
ATOM 827 C CA . ASP A 1 103 ? -8.871 6.230 -2.889 1.00 92.56 103 ASP A CA 1
ATOM 828 C C . ASP A 1 103 ? -9.577 4.921 -3.239 1.00 92.56 103 ASP A C 1
ATOM 830 O O . ASP A 1 103 ? -10.413 4.430 -2.472 1.00 92.56 103 ASP A O 1
ATOM 834 N N . VAL A 1 104 ? -9.198 4.332 -4.374 1.00 89.19 104 VAL A N 1
ATOM 835 C CA . VAL A 1 104 ? -9.775 3.083 -4.878 1.00 89.19 104 VAL A CA 1
ATOM 836 C C . VAL A 1 104 ? -9.549 1.947 -3.887 1.00 89.19 104 VAL A C 1
ATOM 838 O O . VAL A 1 104 ? -10.473 1.175 -3.625 1.00 89.19 104 VAL A O 1
ATOM 841 N N . PHE A 1 105 ? -8.360 1.871 -3.285 1.00 89.06 105 PHE A N 1
ATOM 842 C CA . PHE A 1 105 ? -8.061 0.839 -2.297 1.00 89.06 105 PHE A CA 1
ATOM 843 C C . PHE A 1 105 ? -8.841 1.023 -0.996 1.00 89.06 105 PHE A C 1
ATOM 845 O O . PHE A 1 105 ? -9.259 0.027 -0.413 1.00 89.06 105 PHE A O 1
ATOM 852 N N . ILE A 1 106 ? -9.061 2.252 -0.521 1.00 92.06 106 ILE A N 1
ATOM 853 C CA . ILE A 1 106 ? -9.776 2.465 0.746 1.00 92.06 106 ILE A CA 1
ATOM 854 C C . ILE A 1 106 ? -11.292 2.369 0.559 1.00 92.06 106 ILE A C 1
ATOM 856 O O . ILE A 1 106 ? -11.949 1.626 1.296 1.00 92.06 106 ILE A O 1
ATOM 860 N N . ARG A 1 107 ? -11.857 3.084 -0.420 1.00 87.94 107 ARG A N 1
ATOM 861 C CA . ARG A 1 107 ? -13.312 3.211 -0.578 1.00 87.94 107 ARG A CA 1
ATOM 862 C C . ARG A 1 107 ? -13.971 2.091 -1.381 1.00 87.94 107 ARG A C 1
ATOM 864 O O . ARG A 1 107 ? -15.181 1.987 -1.238 1.00 87.94 107 ARG A O 1
ATOM 871 N N . ILE A 1 108 ? -13.217 1.300 -2.164 1.00 81.75 108 ILE A N 1
ATOM 872 C CA . ILE A 1 108 ? -13.673 0.240 -3.097 1.00 81.75 108 ILE A CA 1
ATOM 873 C C . ILE A 1 108 ? -15.126 0.456 -3.578 1.00 81.75 108 ILE A C 1
ATOM 875 O O . ILE A 1 108 ? -16.067 0.046 -2.895 1.00 81.75 108 ILE A O 1
ATOM 879 N N . PRO A 1 109 ? -15.339 1.053 -4.767 1.00 77.88 109 PRO A N 1
ATOM 880 C CA . PRO A 1 109 ? -16.683 1.367 -5.266 1.00 77.88 109 PRO A CA 1
ATOM 881 C C . PRO A 1 109 ? -17.625 0.155 -5.333 1.00 77.88 109 PRO A C 1
ATOM 883 O O . PRO A 1 109 ? -18.832 0.281 -5.114 1.00 77.88 109 PRO A O 1
ATOM 886 N N . ASP A 1 110 ? -17.070 -1.020 -5.629 1.00 81.25 110 ASP A N 1
ATOM 887 C CA . ASP A 1 110 ? -17.796 -2.281 -5.658 1.00 81.25 110 ASP A CA 1
ATOM 888 C C . ASP A 1 110 ? -18.028 -2.816 -4.234 1.00 81.25 110 ASP A C 1
ATOM 890 O O . ASP A 1 110 ? -17.100 -3.187 -3.514 1.00 81.25 110 ASP A O 1
ATOM 894 N N . ARG A 1 111 ? -19.300 -2.901 -3.834 1.00 78.56 111 ARG A N 1
ATOM 895 C CA . ARG A 1 111 ? -19.693 -3.355 -2.492 1.00 78.56 111 ARG A CA 1
ATOM 896 C C . ARG A 1 111 ? -19.332 -4.812 -2.214 1.00 78.56 111 ARG A C 1
ATOM 898 O O . ARG A 1 111 ? -19.063 -5.141 -1.063 1.00 78.56 111 ARG A O 1
ATOM 905 N N . TYR A 1 112 ? -19.356 -5.673 -3.225 1.00 78.06 112 TYR A N 1
ATOM 906 C CA . TYR A 1 112 ? -19.005 -7.080 -3.071 1.00 78.06 112 TYR A CA 1
ATOM 907 C C . TYR A 1 112 ? -17.505 -7.212 -2.796 1.00 78.06 112 TYR A C 1
ATOM 909 O O . TYR A 1 112 ? -17.110 -7.823 -1.802 1.00 78.06 112 TYR A O 1
ATOM 917 N N . LEU A 1 113 ? -16.673 -6.521 -3.579 1.00 73.31 113 LEU A N 1
ATOM 918 C CA . LEU A 1 113 ? -15.227 -6.472 -3.337 1.00 73.31 113 LEU A CA 1
ATOM 919 C C . LEU A 1 113 ? -14.880 -5.804 -1.998 1.00 73.31 113 LEU A C 1
ATOM 921 O O . LEU A 1 113 ? -13.975 -6.259 -1.300 1.00 73.31 113 LEU A O 1
ATOM 925 N N . ALA A 1 114 ? -15.619 -4.765 -1.599 1.00 76.75 114 ALA A N 1
ATOM 926 C CA . ALA A 1 114 ? -15.407 -4.077 -0.325 1.00 76.75 114 ALA A CA 1
ATOM 927 C C . ALA A 1 114 ? -15.654 -4.979 0.899 1.00 76.75 114 ALA A C 1
ATOM 929 O O . ALA A 1 114 ? -15.040 -4.758 1.947 1.00 76.75 114 ALA A O 1
ATOM 930 N N . VAL A 1 115 ? -16.542 -5.972 0.776 1.00 78.12 115 VAL A N 1
ATOM 931 C CA . VAL A 1 115 ? -16.801 -6.985 1.811 1.00 78.12 115 VAL A CA 1
ATOM 932 C C . VAL A 1 115 ? -15.731 -8.075 1.790 1.00 78.12 115 VAL A C 1
ATOM 934 O O . VAL A 1 115 ? -15.275 -8.495 2.851 1.00 78.12 115 VAL A O 1
ATOM 937 N N . LEU A 1 116 ? -15.306 -8.507 0.601 1.00 79.94 116 LEU A N 1
ATOM 938 C CA . LEU A 1 116 ? -14.312 -9.571 0.452 1.00 79.94 116 LEU A CA 1
ATOM 939 C C . LEU A 1 116 ? -12.899 -9.161 0.872 1.00 79.94 116 LEU A C 1
ATOM 941 O O . LEU A 1 116 ? -12.118 -10.012 1.289 1.00 79.94 116 LEU A O 1
ATOM 945 N N . ILE A 1 117 ? -12.559 -7.875 0.759 1.00 83.94 117 ILE A N 1
ATOM 946 C CA . ILE A 1 117 ? -11.224 -7.368 1.079 1.00 83.94 117 ILE A CA 1
ATOM 947 C C . ILE A 1 117 ? -11.298 -6.553 2.380 1.00 83.94 117 ILE A C 1
ATOM 949 O O . ILE A 1 117 ? -11.765 -5.406 2.370 1.00 83.94 117 ILE A O 1
ATOM 953 N N . PRO A 1 118 ? -10.824 -7.090 3.521 1.00 88.81 118 PRO A N 1
ATOM 954 C CA . PRO A 1 118 ? -10.889 -6.400 4.807 1.00 88.81 118 PRO A CA 1
ATOM 955 C C . PRO A 1 118 ? -10.187 -5.040 4.785 1.00 88.81 118 PRO A C 1
ATOM 957 O O . PRO A 1 118 ? -9.166 -4.854 4.120 1.00 88.81 118 PRO A O 1
ATOM 960 N N . LEU A 1 119 ? -10.729 -4.070 5.526 1.00 90.44 119 LEU A N 1
ATOM 961 C CA . LEU A 1 119 ? -10.180 -2.711 5.577 1.00 90.44 119 LEU A CA 1
ATOM 962 C C . LEU A 1 119 ? -8.725 -2.693 6.070 1.00 90.44 119 LEU A C 1
ATOM 964 O O . LEU A 1 119 ? -7.904 -1.966 5.518 1.00 90.44 119 LEU A O 1
ATOM 968 N N . THR A 1 120 ? -8.376 -3.524 7.052 1.00 92.19 120 THR A N 1
ATOM 969 C CA . THR A 1 120 ? -7.012 -3.602 7.598 1.00 92.19 120 THR A CA 1
ATOM 970 C C . THR A 1 120 ? -5.997 -4.083 6.561 1.00 92.19 120 THR A C 1
ATOM 972 O O . THR A 1 120 ? -4.931 -3.478 6.425 1.00 92.19 120 THR A O 1
ATOM 975 N N . PHE A 1 121 ? -6.364 -5.069 5.734 1.00 92.50 121 PHE A N 1
ATOM 976 C CA . PHE A 1 121 ? -5.565 -5.484 4.577 1.00 92.50 121 PHE A CA 1
ATOM 977 C C . PHE A 1 121 ? -5.373 -4.341 3.574 1.00 92.50 121 PHE A C 1
ATOM 979 O O . PHE A 1 121 ? -4.245 -4.075 3.160 1.00 92.50 121 PHE A O 1
ATOM 986 N N . ARG A 1 122 ? -6.449 -3.630 3.204 1.00 93.12 122 ARG A N 1
ATOM 987 C CA . ARG A 1 122 ? -6.380 -2.497 2.258 1.00 93.12 122 ARG A CA 1
ATOM 988 C C . ARG A 1 122 ? -5.443 -1.400 2.748 1.00 93.12 122 ARG A C 1
ATOM 990 O O . ARG A 1 122 ? -4.633 -0.891 1.979 1.00 93.12 122 ARG A O 1
ATOM 997 N N . ILE A 1 123 ? -5.533 -1.059 4.031 1.00 95.50 123 ILE A N 1
ATOM 998 C CA . ILE A 1 123 ? -4.656 -0.071 4.667 1.00 95.50 123 ILE A CA 1
ATOM 999 C C . ILE A 1 123 ? -3.205 -0.541 4.597 1.00 95.50 123 ILE A C 1
ATOM 1001 O O . ILE A 1 123 ? -2.336 0.236 4.203 1.00 95.50 123 ILE A O 1
ATOM 1005 N N . GLY A 1 124 ? -2.949 -1.816 4.901 1.00 96.19 124 GLY A N 1
ATOM 1006 C CA . GLY A 1 124 ? -1.632 -2.423 4.724 1.00 96.19 124 GLY A CA 1
ATOM 1007 C C . GLY A 1 124 ? -1.132 -2.293 3.285 1.00 96.19 124 GLY A C 1
ATOM 1008 O O . GLY A 1 124 ? -0.018 -1.826 3.071 1.00 96.19 124 GLY A O 1
ATOM 1009 N N . ALA A 1 125 ? -1.961 -2.621 2.292 1.00 94.81 125 ALA A N 1
ATOM 1010 C CA . ALA A 1 125 ? -1.606 -2.515 0.875 1.00 94.81 125 ALA A CA 1
ATOM 1011 C C . ALA A 1 125 ? -1.247 -1.080 0.469 1.00 94.81 125 ALA A C 1
ATOM 1013 O O . ALA A 1 125 ? -0.210 -0.847 -0.153 1.00 94.81 125 ALA A O 1
ATOM 1014 N N . VAL A 1 126 ? -2.031 -0.093 0.896 1.00 96.75 126 VAL A N 1
ATOM 1015 C CA . VAL A 1 126 ? -1.717 1.315 0.626 1.00 96.75 126 VAL A CA 1
ATOM 1016 C C . VAL A 1 126 ? -0.403 1.723 1.299 1.00 96.75 126 VAL A C 1
ATOM 1018 O O . VAL A 1 126 ? 0.465 2.305 0.649 1.00 96.75 126 VAL A O 1
ATOM 1021 N N . VAL A 1 127 ? -0.193 1.384 2.575 1.00 97.69 127 VAL A N 1
ATOM 1022 C CA . VAL A 1 127 ? 1.063 1.709 3.274 1.00 97.69 127 VAL A CA 1
ATOM 1023 C C . VAL A 1 127 ? 2.260 1.022 2.621 1.00 97.69 127 VAL A C 1
ATOM 1025 O O . VAL A 1 127 ? 3.303 1.655 2.452 1.00 97.69 127 VAL A O 1
ATOM 1028 N N . GLY A 1 128 ? 2.132 -0.244 2.227 1.00 96.62 128 GLY A N 1
ATOM 1029 C CA . GLY A 1 128 ? 3.172 -1.001 1.533 1.00 96.62 128 GLY A CA 1
ATOM 1030 C C . GLY A 1 128 ? 3.596 -0.333 0.227 1.00 96.62 128 GLY A C 1
ATOM 1031 O O . GLY A 1 128 ? 4.794 -0.126 -0.005 1.00 96.62 128 GLY A O 1
ATOM 1032 N N . PHE A 1 129 ? 2.608 0.080 -0.570 1.00 95.38 129 PHE A N 1
ATOM 1033 C CA . PHE A 1 129 ? 2.814 0.794 -1.826 1.00 95.38 129 PHE A CA 1
ATOM 1034 C C . PHE A 1 129 ? 3.504 2.146 -1.602 1.00 95.38 129 PHE A C 1
ATOM 1036 O O . PHE A 1 129 ? 4.585 2.395 -2.142 1.00 95.38 129 PHE A O 1
ATOM 1043 N N . LEU A 1 130 ? 2.946 2.991 -0.727 1.00 96.81 130 LEU A N 1
ATOM 1044 C CA . LEU A 1 130 ? 3.495 4.319 -0.421 1.00 96.81 130 LEU A CA 1
ATOM 1045 C C . LEU A 1 130 ? 4.899 4.237 0.189 1.00 96.81 130 LEU A C 1
ATOM 1047 O O . LEU A 1 130 ? 5.750 5.080 -0.085 1.00 96.81 130 LEU A O 1
ATOM 1051 N N . SER A 1 131 ? 5.184 3.192 0.966 1.00 96.75 131 SER A N 1
ATOM 1052 C CA . SER A 1 131 ? 6.528 2.944 1.497 1.00 96.75 131 SER A CA 1
ATOM 1053 C C . SER A 1 131 ? 7.540 2.662 0.393 1.00 96.75 131 SER A C 1
ATOM 1055 O O . SER A 1 131 ? 8.725 2.949 0.567 1.00 96.75 131 SER A O 1
ATOM 1057 N N . GLY A 1 132 ? 7.105 2.042 -0.708 1.00 93.06 132 GLY A N 1
ATOM 1058 C CA . GLY A 1 132 ? 7.933 1.840 -1.895 1.00 93.06 132 GLY A CA 1
ATOM 1059 C C . GLY A 1 132 ? 8.154 3.159 -2.622 1.00 93.06 132 GLY A C 1
ATOM 1060 O O . GLY A 1 132 ? 9.298 3.554 -2.854 1.00 93.06 132 GLY A O 1
ATOM 1061 N N . LEU A 1 133 ? 7.057 3.878 -2.868 1.00 93.62 133 LEU A N 1
ATOM 1062 C CA . LEU A 1 133 ? 7.048 5.180 -3.528 1.00 93.62 133 LEU A CA 1
ATOM 1063 C C . LEU A 1 133 ? 7.935 6.208 -2.822 1.00 93.62 133 LEU A C 1
ATOM 1065 O O . LEU A 1 133 ? 8.663 6.948 -3.481 1.00 93.62 133 LEU A O 1
ATOM 1069 N N . LYS A 1 134 ? 7.939 6.214 -1.484 1.00 95.38 134 LYS A N 1
ATOM 1070 C CA . LYS A 1 134 ? 8.709 7.148 -0.648 1.00 95.38 134 LYS A CA 1
ATOM 1071 C C . LYS A 1 134 ? 10.200 7.186 -0.994 1.00 95.38 134 LYS A C 1
ATOM 1073 O O . LYS A 1 134 ? 10.828 8.226 -0.805 1.00 95.38 134 LYS A O 1
ATOM 1078 N N . VAL A 1 135 ? 10.765 6.080 -1.485 1.00 90.25 135 VAL A N 1
ATOM 1079 C CA . VAL A 1 135 ? 12.186 5.992 -1.864 1.00 90.25 135 VAL A CA 1
ATOM 1080 C C . VAL A 1 135 ? 12.522 6.958 -3.004 1.00 90.25 135 VAL A C 1
ATOM 1082 O O . VAL A 1 135 ? 13.602 7.541 -3.005 1.00 90.25 135 VAL A O 1
ATOM 1085 N N . SER A 1 136 ? 11.599 7.153 -3.947 1.00 89.06 136 SER A N 1
ATOM 1086 C CA . SER A 1 136 ? 11.782 8.028 -5.114 1.00 89.06 136 SER A CA 1
ATOM 1087 C C . SER A 1 136 ? 10.978 9.328 -5.047 1.00 89.06 136 SER A C 1
ATOM 1089 O O . SER A 1 136 ? 11.400 10.330 -5.609 1.00 89.06 136 SER A O 1
ATOM 1091 N N . GLN A 1 137 ? 9.818 9.321 -4.385 1.00 93.19 137 GLN A N 1
ATOM 1092 C CA . GLN A 1 137 ? 8.802 10.381 -4.424 1.00 93.19 137 GLN A CA 1
ATOM 1093 C C . GLN A 1 137 ? 8.207 10.582 -3.022 1.00 93.19 137 GLN A C 1
ATOM 1095 O O . GLN A 1 137 ? 7.067 10.230 -2.715 1.00 93.19 137 GLN A O 1
ATOM 1100 N N . SER A 1 138 ? 9.047 11.087 -2.112 1.00 95.56 138 SER A N 1
ATOM 1101 C CA . SER A 1 138 ? 8.714 11.227 -0.688 1.00 95.56 138 SER A CA 1
ATOM 1102 C C . SER A 1 138 ? 7.502 12.136 -0.456 1.00 95.56 138 SER A C 1
ATOM 1104 O O . SER A 1 138 ? 6.628 11.801 0.344 1.00 95.56 138 SER A O 1
ATOM 1106 N N . ARG A 1 139 ? 7.408 13.264 -1.173 1.00 96.81 139 ARG A N 1
ATOM 1107 C CA . ARG A 1 139 ? 6.311 14.231 -1.014 1.00 96.81 139 ARG A CA 1
ATOM 1108 C C . ARG A 1 139 ? 4.962 13.588 -1.332 1.00 96.81 139 ARG A C 1
ATOM 1110 O O . ARG A 1 139 ? 4.024 13.714 -0.548 1.00 96.81 139 ARG A O 1
ATOM 1117 N N . GLU A 1 140 ? 4.885 12.893 -2.455 1.00 96.75 140 GLU A N 1
ATOM 1118 C CA . GLU A 1 140 ? 3.692 12.222 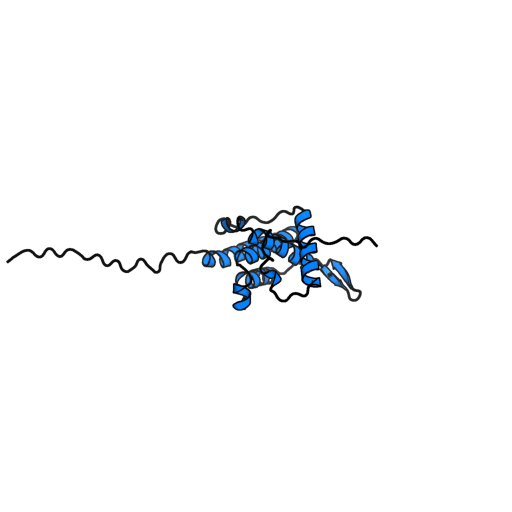-2.956 1.00 96.75 140 GLU A CA 1
ATOM 1119 C C . GLU A 1 140 ? 3.297 11.078 -2.019 1.00 96.75 140 GLU A C 1
ATOM 1121 O O . GLU A 1 140 ? 2.132 10.963 -1.640 1.00 96.75 140 GLU A O 1
ATOM 1126 N N . ALA A 1 141 ? 4.277 10.302 -1.543 1.00 96.81 141 ALA A N 1
ATOM 1127 C CA . ALA A 1 141 ? 4.042 9.241 -0.570 1.00 96.81 141 ALA A CA 1
ATOM 1128 C C . ALA A 1 141 ? 3.438 9.766 0.747 1.00 96.81 141 ALA A C 1
ATOM 1130 O O . ALA A 1 141 ? 2.488 9.184 1.274 1.00 96.81 141 ALA A O 1
ATOM 1131 N N . TYR A 1 142 ? 3.948 10.883 1.277 1.00 97.62 142 TYR A N 1
ATOM 1132 C CA . TYR A 1 142 ? 3.397 11.501 2.488 1.00 97.62 142 TYR A CA 1
ATOM 1133 C C . TYR A 1 142 ? 2.019 12.133 2.262 1.00 97.62 142 TYR A C 1
ATOM 1135 O O . TYR A 1 142 ? 1.170 12.047 3.150 1.00 97.62 142 TYR A O 1
ATOM 1143 N N . ALA A 1 143 ? 1.771 12.725 1.091 1.00 97.00 143 ALA A N 1
ATOM 1144 C CA . ALA A 1 143 ? 0.447 13.229 0.734 1.00 97.00 143 ALA A CA 1
ATOM 1145 C C . ALA A 1 143 ? -0.582 12.087 0.654 1.00 97.00 143 ALA A C 1
ATOM 1147 O O . ALA A 1 143 ? -1.652 12.188 1.255 1.00 97.00 143 ALA A O 1
ATOM 1148 N N . GLY A 1 144 ? -0.226 10.971 0.010 1.00 97.00 144 GLY A N 1
ATOM 1149 C CA . GLY A 1 144 ? -1.057 9.766 -0.031 1.00 97.00 144 GLY A CA 1
ATOM 1150 C C . GLY A 1 144 ? -1.339 9.196 1.362 1.00 97.00 144 GLY A C 1
ATOM 1151 O O . GLY A 1 144 ? -2.482 8.865 1.672 1.00 97.00 144 GLY A O 1
ATOM 1152 N N . LEU A 1 145 ? -0.331 9.160 2.243 1.00 97.38 145 LEU A N 1
ATOM 1153 C CA . LEU A 1 145 ? -0.493 8.702 3.629 1.00 97.38 145 LEU A CA 1
ATOM 1154 C C . LEU A 1 145 ? -1.471 9.593 4.413 1.00 97.38 145 LEU A C 1
ATOM 1156 O O . LEU A 1 145 ? -2.301 9.085 5.169 1.00 97.38 145 LEU A O 1
ATOM 1160 N N . ALA A 1 146 ? -1.390 10.913 4.228 1.00 95.94 146 ALA A N 1
ATOM 1161 C CA . ALA A 1 146 ? -2.292 11.867 4.868 1.00 95.94 146 ALA A CA 1
ATOM 1162 C C . ALA A 1 146 ? -3.740 11.712 4.375 1.00 95.94 146 ALA A C 1
ATOM 1164 O O . ALA A 1 146 ? -4.662 11.675 5.193 1.00 95.94 146 ALA A O 1
ATOM 1165 N N . VAL A 1 147 ? -3.943 11.568 3.061 1.00 95.75 147 VAL A N 1
ATOM 1166 C CA . VAL A 1 147 ? -5.275 11.341 2.474 1.00 95.75 147 VAL A CA 1
ATOM 1167 C C . VAL A 1 147 ? -5.865 10.018 2.951 1.00 95.75 147 VAL A C 1
ATOM 1169 O O . VAL A 1 147 ? -7.007 9.994 3.405 1.00 95.75 147 VAL A O 1
ATOM 1172 N N . MET A 1 148 ? -5.078 8.940 2.947 1.00 96.44 148 MET A N 1
ATOM 1173 C CA . MET A 1 148 ? -5.506 7.640 3.465 1.00 96.44 148 MET A CA 1
ATOM 1174 C C . MET A 1 148 ? -5.975 7.741 4.920 1.00 96.44 148 MET A C 1
ATOM 1176 O O . MET A 1 148 ? -7.060 7.265 5.243 1.00 96.44 148 MET A O 1
ATOM 1180 N N . ALA A 1 149 ? -5.228 8.427 5.789 1.00 94.00 149 ALA A N 1
ATOM 1181 C CA . ALA A 1 149 ? -5.653 8.627 7.172 1.00 94.00 149 ALA A CA 1
ATOM 1182 C C . ALA A 1 149 ? -6.964 9.420 7.280 1.00 94.00 149 ALA A C 1
ATOM 1184 O O . ALA A 1 149 ? -7.816 9.069 8.097 1.00 94.00 149 ALA A O 1
ATOM 1185 N N . GLY A 1 150 ? -7.159 10.443 6.443 1.00 93.06 150 GLY A N 1
ATOM 1186 C CA . GLY A 1 150 ? -8.417 11.191 6.362 1.00 93.06 150 GLY A CA 1
ATOM 1187 C C . GLY A 1 150 ? -9.610 10.332 5.928 1.00 93.06 150 GLY A C 1
ATOM 1188 O O . GLY A 1 150 ? -10.691 10.469 6.493 1.00 93.06 150 GLY A O 1
ATOM 1189 N N . LEU A 1 151 ? -9.408 9.411 4.981 1.00 92.62 151 LEU A N 1
ATOM 1190 C CA . LEU A 1 151 ? -10.442 8.484 4.503 1.00 92.62 151 LEU A CA 1
ATOM 1191 C C . LEU A 1 151 ? -10.753 7.373 5.512 1.00 92.62 151 LEU A C 1
ATOM 1193 O O . LEU A 1 151 ? -11.905 6.972 5.655 1.00 92.62 151 LEU A O 1
ATOM 1197 N N . VAL A 1 152 ? -9.735 6.875 6.213 1.00 91.94 152 VAL A N 1
ATOM 1198 C CA . VAL A 1 152 ? -9.859 5.746 7.142 1.00 91.94 152 VAL A CA 1
ATOM 1199 C C . VAL A 1 152 ? -10.443 6.174 8.485 1.00 91.94 152 VAL A C 1
ATOM 1201 O O . VAL A 1 152 ? -11.287 5.466 9.023 1.00 91.94 152 VAL A O 1
ATOM 1204 N N . THR A 1 153 ? -10.038 7.325 9.028 1.00 89.19 153 THR A N 1
ATOM 1205 C CA . THR A 1 153 ? -10.503 7.808 10.346 1.00 89.19 153 THR A CA 1
ATOM 1206 C C . THR A 1 153 ? -12.021 7.705 10.549 1.00 89.19 153 THR A C 1
ATOM 1208 O O . THR A 1 153 ? -12.421 7.114 11.550 1.00 89.19 153 THR A O 1
ATOM 1211 N N . PRO A 1 154 ? -12.887 8.204 9.641 1.00 85.88 154 PRO A N 1
ATOM 1212 C CA . PRO A 1 154 ? -14.337 8.113 9.825 1.00 85.88 154 PRO A CA 1
ATOM 1213 C C . PRO A 1 154 ? -14.879 6.677 9.779 1.00 85.88 154 PRO A C 1
ATOM 1215 O O . PRO A 1 154 ? -15.967 6.436 10.289 1.00 85.88 154 PRO A O 1
ATOM 1218 N N . LEU A 1 155 ? -14.142 5.725 9.197 1.00 83.62 155 LEU A N 1
ATOM 1219 C CA . LEU A 1 155 ? -14.526 4.309 9.144 1.00 83.62 155 LEU A CA 1
ATOM 1220 C C . LEU A 1 155 ? -14.196 3.557 10.440 1.00 83.62 155 LEU A C 1
ATOM 1222 O O . LEU A 1 155 ? -14.723 2.472 10.664 1.00 83.62 155 LEU A O 1
ATOM 1226 N N . LEU A 1 156 ? -13.317 4.119 11.276 1.00 79.62 156 LEU A N 1
ATOM 1227 C CA . LEU A 1 156 ? -12.902 3.534 12.553 1.00 79.62 156 LEU A CA 1
ATOM 1228 C C . LEU A 1 156 ? -13.664 4.100 13.750 1.00 79.62 156 LEU A C 1
ATOM 1230 O O . LEU A 1 156 ? -13.548 3.554 14.845 1.00 79.62 156 LEU A O 1
ATOM 1234 N N . VAL A 1 157 ? -14.403 5.202 13.573 1.00 69.06 157 VAL A N 1
ATOM 1235 C CA . VAL A 1 157 ? -15.237 5.758 14.640 1.00 69.06 157 VAL A CA 1
ATOM 1236 C C . VAL A 1 157 ? -16.294 4.707 14.977 1.00 69.06 157 VAL A C 1
ATOM 1238 O O . VAL A 1 157 ? -17.114 4.372 14.117 1.00 69.06 157 VAL A O 1
ATOM 1241 N N . PRO A 1 158 ? -16.285 4.146 16.196 1.00 52.81 158 PRO A N 1
ATOM 1242 C CA . PRO A 1 158 ? -17.296 3.181 16.569 1.00 52.81 158 PRO A CA 1
ATOM 1243 C C . PRO A 1 158 ? -18.658 3.888 16.564 1.00 52.81 158 PRO A C 1
ATOM 1245 O O . PRO A 1 158 ? -18.752 5.069 16.895 1.00 52.81 158 PRO A O 1
ATOM 1248 N N . PHE A 1 159 ? -19.720 3.172 16.190 1.00 45.44 159 PHE A N 1
ATOM 1249 C CA . PHE A 1 159 ? -21.122 3.602 16.293 1.00 45.44 159 PHE A CA 1
ATOM 1250 C C . PHE A 1 159 ? -21.553 3.788 17.770 1.00 45.44 159 PHE A C 1
ATOM 1252 O O . PHE A 1 159 ? -22.527 3.200 18.233 1.00 45.44 159 PHE A O 1
ATOM 1259 N N . VAL A 1 160 ? -20.829 4.597 18.538 1.00 42.91 160 VAL A N 1
ATOM 1260 C CA . VAL A 1 160 ? -21.137 4.982 19.916 1.00 42.91 160 VAL A CA 1
ATOM 1261 C C . VAL A 1 160 ? -21.783 6.361 19.850 1.00 42.91 160 VAL A C 1
ATOM 1263 O O . VAL A 1 160 ? -21.115 7.357 20.068 1.00 42.91 160 VAL A O 1
ATOM 1266 N N . ASP A 1 161 ? -23.038 6.403 19.380 1.00 42.12 161 ASP A N 1
ATOM 1267 C CA . ASP A 1 161 ? -24.052 7.430 19.718 1.00 42.12 161 ASP A CA 1
ATOM 1268 C C . ASP A 1 161 ? -25.350 7.262 18.900 1.00 42.12 161 ASP A C 1
ATOM 1270 O O . ASP A 1 161 ? -25.828 8.157 18.201 1.00 42.12 161 ASP A O 1
ATOM 1274 N N . ARG A 1 162 ? -25.983 6.084 18.979 1.00 44.25 162 ARG A N 1
ATOM 1275 C CA . ARG A 1 162 ? -27.402 5.943 18.583 1.00 44.25 162 ARG A CA 1
ATOM 1276 C C . ARG A 1 162 ? -28.304 5.287 19.629 1.00 44.25 162 ARG A C 1
ATOM 1278 O O . ARG A 1 162 ? -29.460 5.019 19.318 1.00 44.25 162 ARG A O 1
ATOM 1285 N N . GLN A 1 163 ? -27.837 5.079 20.866 1.00 39.22 163 GLN A N 1
ATOM 1286 C CA . GLN A 1 163 ? -28.671 4.483 21.924 1.00 39.22 163 GLN A CA 1
ATOM 1287 C C . GLN A 1 163 ? -28.756 5.231 23.266 1.00 39.22 163 GLN A C 1
ATOM 1289 O O . GLN A 1 163 ? -29.460 4.750 24.145 1.00 39.22 163 GLN A O 1
ATOM 1294 N N . GLU A 1 164 ? -28.204 6.439 23.426 1.00 42.47 164 GLU A N 1
ATOM 1295 C CA . GLU A 1 164 ? -28.337 7.192 24.694 1.00 42.47 164 GLU A CA 1
ATOM 1296 C C . GLU A 1 164 ? -29.077 8.534 24.571 1.00 42.47 164 GLU A C 1
ATOM 1298 O O . GLU A 1 164 ? -28.699 9.527 25.177 1.00 42.47 164 GLU A O 1
ATOM 1303 N N . HIS A 1 165 ? -30.178 8.584 23.815 1.00 39.94 165 HIS A N 1
ATOM 1304 C CA . HIS A 1 165 ? -31.145 9.698 23.879 1.00 39.94 165 HIS A CA 1
ATOM 1305 C C . HIS A 1 165 ? -32.590 9.203 24.039 1.00 39.94 165 HIS A C 1
ATOM 1307 O O . HIS A 1 165 ? -33.509 9.645 23.355 1.00 39.94 165 HIS A O 1
ATOM 1313 N N . SER A 1 166 ? -32.813 8.280 24.978 1.00 42.47 166 SER A N 1
ATOM 1314 C CA . SER A 1 166 ? -34.158 8.050 25.518 1.00 42.47 166 SER A CA 1
ATOM 1315 C C . SER A 1 166 ? -34.128 7.643 26.992 1.00 42.47 166 SER A C 1
ATOM 1317 O O . SER A 1 166 ? -34.820 6.722 27.412 1.00 42.47 166 SER A O 1
ATOM 1319 N N . ALA A 1 167 ? -33.347 8.356 27.800 1.00 42.97 167 ALA A N 1
ATOM 1320 C CA . ALA A 1 167 ? -33.616 8.463 29.227 1.00 42.97 167 ALA A CA 1
ATOM 1321 C C . ALA A 1 167 ? -34.255 9.834 29.468 1.00 42.97 167 ALA A C 1
ATOM 1323 O O . ALA A 1 167 ? -33.587 10.803 29.814 1.00 42.97 167 ALA A O 1
ATOM 1324 N N . VAL A 1 168 ? -35.566 9.927 29.233 1.00 44.81 168 VAL A N 1
ATOM 1325 C CA . VAL A 1 168 ? -36.366 11.014 29.803 1.00 44.81 168 VAL A CA 1
ATOM 1326 C C . VAL A 1 168 ? -36.228 10.886 31.322 1.00 44.81 168 VAL A C 1
ATOM 1328 O O . VAL A 1 168 ? -36.612 9.845 31.864 1.00 44.81 168 VAL A O 1
ATOM 1331 N N . PRO A 1 169 ? -35.692 11.884 32.044 1.00 43.75 169 PRO A N 1
ATOM 1332 C CA . PRO A 1 169 ? -35.741 11.849 33.490 1.00 43.75 169 PRO A CA 1
ATOM 1333 C C . PRO A 1 169 ? -37.209 12.031 33.877 1.00 43.75 169 PRO A C 1
ATOM 1335 O O . PRO A 1 169 ? -37.779 13.109 33.705 1.00 43.75 169 PRO A O 1
ATOM 1338 N N . ALA A 1 170 ? -37.844 10.964 34.366 1.00 48.75 170 ALA A N 1
ATOM 1339 C CA . ALA A 1 170 ? -39.142 11.051 35.015 1.00 48.75 170 ALA A CA 1
ATOM 1340 C C . ALA A 1 170 ? -38.970 11.904 36.279 1.00 48.75 170 ALA A C 1
ATOM 1342 O O . ALA A 1 170 ? -38.622 11.417 37.357 1.00 48.75 170 ALA A O 1
ATOM 1343 N N . GLY A 1 171 ? -39.149 13.214 36.114 1.00 42.72 171 GLY A N 1
ATOM 1344 C CA . GLY A 1 171 ? -39.211 14.170 37.199 1.00 42.72 171 GLY A CA 1
ATOM 1345 C C . GLY A 1 171 ? -40.273 13.722 38.194 1.00 42.72 171 GLY A C 1
ATOM 1346 O O . GLY A 1 171 ? -41.448 13.585 37.858 1.00 42.72 171 GLY A O 1
ATOM 1347 N N . ARG A 1 172 ? -39.845 13.498 39.438 1.00 47.62 172 ARG A N 1
ATOM 1348 C CA . ARG A 1 172 ? -40.730 13.451 40.600 1.00 47.62 172 ARG A CA 1
ATOM 1349 C C . ARG A 1 172 ? -41.480 14.780 40.680 1.00 47.62 172 ARG A C 1
ATOM 1351 O O . ARG A 1 172 ? -40.958 15.757 41.209 1.00 47.62 172 ARG A O 1
ATOM 1358 N N . LEU A 1 173 ? -42.716 14.803 40.201 1.00 45.22 173 LEU A N 1
ATOM 1359 C CA . LEU A 1 173 ? -43.693 15.798 40.618 1.00 45.22 173 LEU A CA 1
ATOM 1360 C C . LEU A 1 173 ? -44.146 15.433 42.035 1.00 45.22 173 LEU A C 1
ATOM 1362 O O . LEU A 1 173 ? -45.025 14.599 42.237 1.00 45.22 173 LEU A O 1
ATOM 1366 N N . GLN A 1 174 ? -43.510 16.051 43.031 1.00 51.53 174 GLN A N 1
ATOM 1367 C CA . GLN A 1 174 ? -44.151 16.254 44.325 1.00 51.53 174 GLN A CA 1
ATOM 1368 C C . GLN A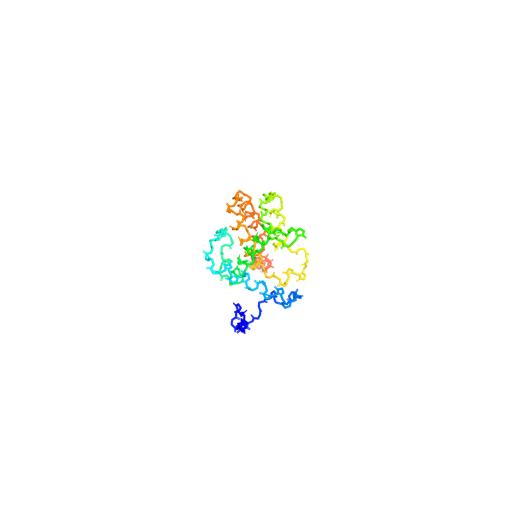 1 174 ? -45.342 17.188 44.098 1.00 51.53 174 GLN A C 1
ATOM 1370 O O . GLN A 1 174 ? -45.158 18.372 43.828 1.00 51.53 174 GLN A O 1
ATOM 1375 N N . VAL A 1 175 ? -46.561 16.667 44.217 1.00 43.00 175 VAL A N 1
ATOM 1376 C CA . VAL A 1 175 ? -47.759 17.496 44.368 1.00 43.00 175 VAL A CA 1
ATOM 1377 C C . VAL A 1 175 ? -48.233 17.341 45.802 1.00 43.00 175 VAL A C 1
ATOM 1379 O O . VAL A 1 175 ? -48.790 16.317 46.190 1.00 43.00 175 VAL A O 1
ATOM 1382 N N . GLY A 1 176 ? -47.946 18.362 46.605 1.00 44.34 176 GLY A N 1
ATOM 1383 C CA . GLY A 1 176 ? -48.572 18.563 47.900 1.00 44.34 176 GLY A CA 1
ATOM 1384 C C . GLY A 1 176 ? -49.884 19.344 47.774 1.00 44.34 176 GLY A C 1
ATOM 1385 O O . GLY A 1 176 ? -49.989 20.253 46.955 1.00 44.34 176 GLY A O 1
ATOM 1386 N N . ARG A 1 177 ? -50.800 19.021 48.698 1.00 37.19 177 ARG A N 1
ATOM 1387 C CA . ARG A 1 177 ? -52.001 19.751 49.161 1.00 37.19 177 ARG A CA 1
ATOM 1388 C C . ARG A 1 177 ? -53.234 19.811 48.245 1.00 37.19 177 ARG A C 1
ATOM 1390 O O . ARG A 1 177 ? -53.299 20.623 47.327 1.00 37.19 177 ARG A O 1
ATOM 1397 N N . LYS A 1 178 ? -54.313 19.165 48.700 1.00 37.31 178 LYS A N 1
ATOM 1398 C CA . LYS A 1 178 ? -55.306 19.788 49.598 1.00 37.31 178 LYS A CA 1
ATOM 1399 C C . LYS A 1 178 ? -55.941 18.746 50.508 1.00 37.31 178 LYS A C 1
ATOM 1401 O O . LYS A 1 178 ? -56.075 17.597 50.043 1.00 37.31 178 LYS A O 1
#